Protein AF-A0A2P6W591-F1 (afdb_monomer_lite)

Structure (mmCIF, N/CA/C/O backbone):
data_AF-A0A2P6W591-F1
#
_entry.id   AF-A0A2P6W591-F1
#
loop_
_atom_site.group_PDB
_atom_site.id
_atom_site.type_symbol
_atom_site.label_atom_id
_atom_site.label_alt_id
_atom_site.label_comp_id
_atom_site.label_asym_id
_atom_site.label_entity_id
_atom_site.label_seq_id
_atom_site.pdbx_PDB_ins_code
_atom_site.Cartn_x
_atom_site.Cartn_y
_atom_site.Cartn_z
_atom_site.occupancy
_atom_site.B_iso_or_equiv
_atom_site.auth_seq_id
_atom_site.auth_comp_id
_atom_site.auth_asym_id
_atom_site.auth_atom_id
_atom_site.pdbx_PDB_model_num
ATOM 1 N N . MET A 1 1 ? 7.166 17.019 13.099 1.00 42.69 1 MET A N 1
ATOM 2 C CA . MET A 1 1 ? 7.781 16.335 11.951 1.00 42.69 1 MET A CA 1
ATOM 3 C C . MET A 1 1 ? 7.431 14.898 12.187 1.00 42.69 1 MET A C 1
ATOM 5 O O . MET A 1 1 ? 8.157 14.240 12.920 1.00 42.69 1 MET A O 1
ATOM 9 N N . GLU A 1 2 ? 6.239 14.520 11.740 1.00 51.19 2 GLU A N 1
ATOM 10 C CA . GLU A 1 2 ? 5.820 13.131 11.827 1.00 51.19 2 GLU A CA 1
ATOM 11 C C . GLU A 1 2 ? 6.717 12.331 10.888 1.00 51.19 2 GLU A C 1
ATOM 13 O O . GLU A 1 2 ? 7.069 12.785 9.794 1.00 51.19 2 GLU A O 1
ATOM 18 N N . THR A 1 3 ? 7.225 11.210 11.374 1.00 71.38 3 THR A N 1
ATOM 19 C CA . THR A 1 3 ? 7.934 10.266 10.519 1.00 71.38 3 THR A CA 1
ATOM 20 C C . THR A 1 3 ? 6.896 9.518 9.694 1.00 71.38 3 THR A C 1
ATOM 22 O O . THR A 1 3 ? 5.808 9.247 10.183 1.00 71.38 3 THR A O 1
ATOM 25 N N . TYR A 1 4 ? 7.214 9.132 8.459 1.00 75.94 4 TYR A N 1
ATOM 26 C CA . TYR A 1 4 ? 6.281 8.356 7.627 1.00 75.94 4 TYR A CA 1
ATOM 27 C C . TYR A 1 4 ? 5.785 7.080 8.332 1.00 75.94 4 TYR A C 1
ATOM 29 O O . TYR A 1 4 ? 4.656 6.654 8.134 1.00 75.94 4 TYR A O 1
ATOM 37 N N . GLY A 1 5 ? 6.602 6.503 9.223 1.00 80.94 5 GLY A N 1
ATOM 38 C CA . GLY A 1 5 ? 6.193 5.384 10.072 1.00 80.94 5 GLY A CA 1
ATOM 39 C C . GLY A 1 5 ? 5.043 5.711 11.034 1.00 80.94 5 GLY A C 1
ATOM 40 O O . GLY A 1 5 ? 4.213 4.843 11.275 1.00 80.94 5 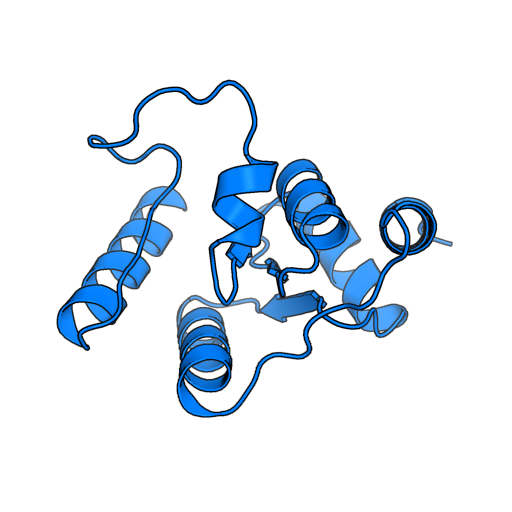GLY A O 1
ATOM 41 N N . GLU A 1 6 ? 4.953 6.943 11.543 1.00 88.38 6 GLU A N 1
ATOM 42 C CA . GLU A 1 6 ? 3.836 7.383 12.391 1.00 88.38 6 GLU A CA 1
ATOM 43 C C . GLU A 1 6 ? 2.535 7.469 11.582 1.00 88.38 6 GLU A C 1
ATOM 45 O O . GLU A 1 6 ? 1.511 6.981 12.046 1.00 88.38 6 GLU A O 1
ATOM 50 N N . GLU A 1 7 ? 2.573 7.962 10.340 1.00 90.94 7 GLU A N 1
ATOM 51 C CA . GLU A 1 7 ? 1.387 7.985 9.468 1.00 90.94 7 GLU A CA 1
ATOM 52 C C . GLU A 1 7 ? 0.874 6.565 9.160 1.00 90.94 7 GLU A C 1
ATOM 54 O O . GLU A 1 7 ? -0.330 6.310 9.224 1.00 90.94 7 GLU A O 1
ATOM 59 N N . PHE A 1 8 ? 1.772 5.609 8.888 1.00 92.50 8 PHE A N 1
ATOM 60 C CA . PHE A 1 8 ? 1.392 4.199 8.717 1.00 92.50 8 PHE A CA 1
ATOM 61 C C . PHE A 1 8 ? 0.816 3.583 9.994 1.00 92.50 8 PHE A C 1
ATOM 63 O O . PHE A 1 8 ? -0.166 2.842 9.920 1.00 92.50 8 PHE A O 1
ATOM 70 N N . GLN A 1 9 ? 1.389 3.908 11.153 1.00 93.69 9 GLN A N 1
ATOM 71 C CA . GLN A 1 9 ? 0.886 3.440 12.441 1.00 93.69 9 GLN A CA 1
ATOM 72 C C . GLN A 1 9 ? -0.521 3.991 12.719 1.00 93.69 9 GLN A C 1
ATOM 74 O O . GLN A 1 9 ? -1.410 3.238 13.110 1.00 93.69 9 GLN A O 1
ATOM 79 N N . GLU A 1 10 ? -0.770 5.270 12.442 1.00 94.44 10 GLU A N 1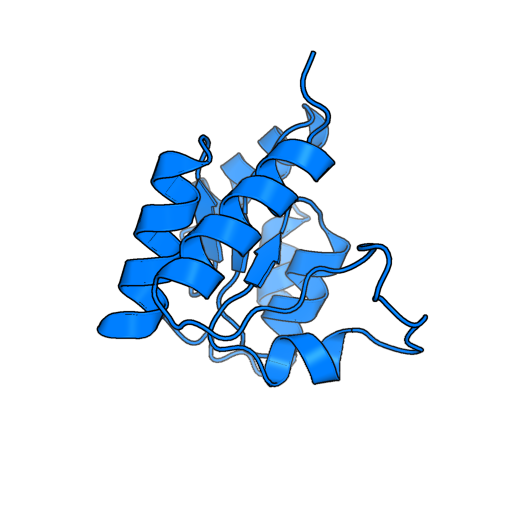
ATOM 80 C CA . GLU A 1 10 ? -2.105 5.856 12.578 1.00 94.44 10 GLU A CA 1
ATOM 81 C C . GLU A 1 10 ? -3.125 5.227 11.625 1.00 94.44 10 GLU A C 1
ATOM 83 O O . GLU A 1 10 ? -4.279 5.008 12.004 1.00 94.44 10 GLU A O 1
ATOM 88 N N . MET A 1 11 ? -2.729 4.937 10.380 1.00 95.25 11 MET A N 1
ATOM 89 C CA . MET A 1 11 ? -3.593 4.232 9.432 1.00 95.25 11 MET A CA 1
ATOM 90 C C . MET A 1 11 ? -3.929 2.823 9.929 1.00 95.25 11 MET A C 1
ATOM 92 O O . MET A 1 11 ? -5.102 2.448 9.915 1.00 95.25 11 MET A O 1
ATOM 96 N N . ARG A 1 12 ? -2.931 2.072 10.420 1.00 95.56 12 ARG A N 1
ATOM 97 C CA . ARG A 1 12 ? -3.117 0.752 11.045 1.00 95.56 12 ARG A CA 1
ATOM 98 C C . ARG A 1 12 ? -4.143 0.829 12.174 1.00 95.56 12 ARG A C 1
ATOM 100 O O . ARG A 1 12 ? -5.136 0.112 12.139 1.00 95.56 12 ARG A O 1
ATOM 107 N N . GLU A 1 13 ? -3.947 1.732 13.130 1.00 96.06 13 GLU A N 1
ATOM 108 C CA . GLU A 1 13 ? -4.832 1.872 14.292 1.00 96.06 13 GLU A CA 1
ATOM 109 C C . GLU A 1 13 ? -6.276 2.212 13.901 1.00 96.06 13 GLU A C 1
ATOM 111 O O . GLU A 1 13 ? -7.219 1.651 14.465 1.00 96.06 13 GLU A O 1
ATOM 116 N N . LYS A 1 14 ? -6.471 3.095 12.912 1.00 97.06 14 LYS A N 1
ATOM 117 C CA . LYS A 1 14 ? -7.806 3.436 12.389 1.00 97.06 14 LYS A CA 1
ATOM 118 C C . LYS A 1 14 ? -8.488 2.219 11.759 1.00 97.06 14 LYS A C 1
ATOM 120 O O . LYS A 1 14 ? -9.644 1.943 12.072 1.00 97.06 14 LYS A O 1
ATOM 125 N N . LEU A 1 15 ? -7.775 1.471 10.918 1.00 96.81 15 LEU A N 1
ATOM 126 C CA . LEU A 1 15 ? -8.309 0.284 10.244 1.00 96.81 15 LEU A CA 1
ATOM 127 C C . LEU A 1 15 ? -8.624 -0.851 11.231 1.00 96.81 15 LEU A C 1
ATOM 129 O O . LEU A 1 15 ? -9.686 -1.466 11.142 1.00 96.81 15 LEU A O 1
ATOM 133 N N . GLU A 1 16 ? -7.751 -1.102 12.209 1.00 96.75 16 GLU A N 1
ATOM 134 C CA . GLU A 1 16 ? -7.991 -2.097 13.264 1.00 96.75 16 GLU A CA 1
ATOM 135 C C . GLU A 1 16 ? -9.198 -1.710 14.136 1.00 96.75 16 GLU A C 1
ATOM 137 O O . GLU A 1 16 ? -10.022 -2.565 14.471 1.00 96.75 16 GLU A O 1
ATOM 142 N N . ALA A 1 17 ? -9.364 -0.420 14.455 1.00 97.62 17 ALA A N 1
ATOM 143 C CA . ALA A 1 17 ? -10.532 0.084 15.182 1.00 97.62 17 ALA A CA 1
ATOM 144 C C . ALA A 1 17 ? -11.848 -0.079 14.396 1.00 97.62 17 ALA A C 1
ATOM 146 O O . ALA A 1 17 ? -12.913 -0.223 15.000 1.00 97.62 17 ALA A O 1
ATOM 147 N N . GLU A 1 18 ? -11.778 -0.094 13.063 1.00 96.56 18 GLU A N 1
ATOM 148 C CA . GLU A 1 18 ? -12.895 -0.388 12.156 1.00 96.56 18 GLU A CA 1
ATOM 149 C C . GLU A 1 18 ? -13.164 -1.900 12.002 1.00 96.56 18 GLU A C 1
ATOM 151 O O . GLU A 1 18 ? -14.188 -2.294 11.443 1.00 96.56 18 GLU A O 1
ATOM 156 N N . GLY A 1 19 ? -12.302 -2.759 12.560 1.00 97.06 19 GLY A N 1
ATOM 157 C CA . GLY A 1 19 ? -12.439 -4.217 12.538 1.00 97.06 19 GLY A CA 1
ATOM 158 C C . GLY A 1 19 ? -11.720 -4.909 11.379 1.00 97.06 19 GLY A C 1
ATOM 159 O O . GLY A 1 19 ? -11.949 -6.100 11.148 1.00 97.06 19 GLY A O 1
ATOM 160 N N . TYR A 1 20 ? -10.856 -4.196 10.655 1.00 95.81 20 TYR A N 1
ATOM 161 C CA . TYR A 1 20 ? -10.017 -4.773 9.610 1.00 95.81 20 TYR A CA 1
ATOM 162 C C . TYR A 1 20 ? -8.777 -5.464 10.194 1.00 95.81 20 TYR A C 1
ATOM 164 O O . TYR A 1 20 ? -8.254 -5.078 11.236 1.00 95.81 20 TYR A O 1
ATOM 172 N N . SER A 1 21 ? -8.305 -6.509 9.510 1.00 94.62 21 SER A N 1
ATOM 173 C CA . SER A 1 21 ? -7.042 -7.177 9.835 1.00 94.62 21 SER A CA 1
ATOM 174 C C . SER A 1 21 ? -5.911 -6.496 9.077 1.00 94.62 21 SER A C 1
ATOM 176 O O . SER A 1 21 ? -5.963 -6.423 7.849 1.00 94.62 21 SER A O 1
ATOM 178 N N . THR A 1 22 ? -4.879 -6.049 9.787 1.00 95.12 22 THR A N 1
ATOM 179 C CA . THR A 1 22 ? -3.723 -5.362 9.200 1.00 95.12 22 THR A CA 1
ATOM 180 C C . THR A 1 22 ? -2.415 -6.000 9.649 1.00 95.12 22 THR A C 1
ATOM 182 O O . THR A 1 22 ? -2.285 -6.423 10.794 1.00 95.12 22 THR A O 1
ATOM 185 N N . GLU A 1 23 ? -1.428 -6.024 8.756 1.00 93.94 23 GLU A N 1
ATOM 186 C CA . GLU A 1 23 ? -0.031 -6.331 9.072 1.00 93.94 23 GLU A CA 1
ATOM 187 C C . GLU A 1 23 ? 0.828 -5.146 8.614 1.00 93.94 23 GLU A C 1
ATOM 189 O O . GLU A 1 23 ? 0.730 -4.719 7.463 1.00 93.94 23 GLU A O 1
ATOM 194 N N . MET A 1 24 ? 1.662 -4.602 9.506 1.00 92.94 24 MET A N 1
ATOM 195 C CA . MET A 1 24 ? 2.555 -3.482 9.199 1.00 92.94 24 MET A CA 1
ATOM 196 C C . MET A 1 24 ? 4.009 -3.949 9.201 1.00 92.94 24 MET A C 1
ATOM 198 O O . MET A 1 24 ? 4.560 -4.333 10.232 1.00 92.94 24 MET A O 1
ATOM 202 N N . VAL A 1 25 ? 4.645 -3.881 8.033 1.00 90.38 25 VAL A N 1
ATOM 203 C CA . VAL A 1 25 ? 6.054 -4.251 7.872 1.00 90.38 25 VAL A CA 1
ATOM 204 C C . VAL A 1 25 ? 6.937 -3.291 8.664 1.00 90.38 25 VAL A C 1
ATOM 206 O O . VAL A 1 25 ? 6.860 -2.077 8.487 1.00 90.38 25 VAL A O 1
ATOM 209 N N . GLY A 1 26 ? 7.811 -3.840 9.507 1.00 87.44 26 GLY A N 1
ATOM 210 C CA . GLY A 1 26 ? 8.741 -3.053 10.318 1.00 87.44 26 GLY A CA 1
ATOM 211 C C . GLY A 1 26 ? 8.133 -2.423 11.574 1.00 87.44 26 GLY A C 1
ATOM 212 O O . GLY A 1 26 ? 8.813 -1.621 12.211 1.00 87.44 26 GLY A O 1
ATOM 213 N N . ALA A 1 27 ? 6.897 -2.779 11.940 1.00 90.12 27 ALA A N 1
ATOM 214 C CA . ALA A 1 27 ? 6.361 -2.493 13.269 1.00 90.12 27 ALA A CA 1
ATOM 215 C C . ALA A 1 27 ? 7.107 -3.289 14.360 1.00 90.12 27 ALA A C 1
ATOM 217 O O . ALA A 1 27 ? 7.818 -4.250 14.066 1.00 90.12 27 ALA A O 1
ATOM 218 N N . ASP A 1 28 ? 6.935 -2.909 15.629 1.00 88.56 28 ASP A N 1
ATOM 219 C CA . ASP A 1 28 ? 7.618 -3.556 16.764 1.00 88.56 28 ASP A CA 1
ATOM 220 C C . ASP A 1 28 ? 7.291 -5.056 16.898 1.00 88.56 28 ASP A C 1
ATOM 222 O O . ASP A 1 28 ? 8.087 -5.824 17.440 1.00 88.56 28 ASP A O 1
ATOM 226 N N . ASP A 1 29 ? 6.121 -5.473 16.408 1.00 89.00 29 ASP A N 1
ATOM 227 C CA . ASP A 1 29 ? 5.648 -6.856 16.371 1.00 89.00 29 ASP A CA 1
ATOM 228 C C . ASP A 1 29 ? 6.037 -7.615 15.088 1.00 89.00 29 ASP A C 1
ATOM 230 O O . ASP A 1 29 ? 5.681 -8.784 14.936 1.00 89.00 29 ASP A O 1
ATOM 234 N N . TRP A 1 30 ? 6.780 -6.987 14.170 1.00 91.75 30 TRP A N 1
ATOM 235 C CA . TRP A 1 30 ? 7.190 -7.597 12.908 1.00 91.75 30 TRP A CA 1
ATOM 236 C C . TRP A 1 30 ? 8.401 -8.526 13.071 1.00 91.75 30 TRP A C 1
ATOM 238 O O . TRP A 1 30 ? 9.489 -8.108 13.476 1.00 91.75 30 TRP A O 1
ATOM 248 N N . GLU A 1 31 ? 8.251 -9.787 12.666 1.00 91.69 31 GLU A N 1
ATOM 249 C CA . GLU A 1 31 ? 9.366 -10.731 12.555 1.00 91.69 31 GLU A CA 1
ATOM 250 C C . GLU A 1 31 ? 10.009 -10.667 11.162 1.00 91.69 31 GLU A C 1
ATOM 252 O O . GLU A 1 31 ? 9.350 -10.451 10.148 1.00 91.69 31 GLU A O 1
ATOM 257 N N . THR A 1 32 ? 11.331 -10.842 11.083 1.00 90.12 32 THR A N 1
ATOM 258 C CA . THR A 1 32 ? 12.040 -10.811 9.796 1.00 90.12 32 THR A CA 1
ATOM 259 C C . THR A 1 32 ? 11.615 -11.968 8.899 1.00 90.12 32 THR A C 1
ATOM 261 O O . THR A 1 32 ? 11.781 -13.128 9.273 1.00 90.12 32 THR A O 1
ATOM 264 N N . GLU A 1 33 ? 11.185 -11.646 7.682 1.00 88.62 33 GLU A N 1
ATOM 265 C CA . GLU A 1 33 ? 10.726 -12.618 6.692 1.00 88.62 33 GLU A CA 1
ATOM 266 C C . GLU A 1 33 ? 11.773 -12.848 5.598 1.00 88.62 33 GLU A C 1
ATOM 268 O O . GLU A 1 33 ? 12.492 -11.935 5.186 1.00 88.62 33 GLU A O 1
ATOM 273 N N . ALA A 1 34 ? 11.842 -14.078 5.087 1.00 87.81 34 ALA A N 1
ATOM 274 C CA . ALA A 1 34 ? 12.736 -14.411 3.975 1.00 87.81 34 ALA A CA 1
ATOM 275 C C . ALA A 1 34 ? 12.240 -13.854 2.628 1.00 87.81 34 ALA A C 1
ATOM 277 O O . ALA A 1 34 ? 13.037 -13.650 1.714 1.00 87.81 34 ALA A O 1
ATOM 278 N N . CYS A 1 35 ? 10.927 -13.655 2.491 1.00 86.19 35 CYS A N 1
ATOM 279 C CA . CYS A 1 35 ? 10.281 -13.181 1.274 1.00 86.19 35 CYS A CA 1
ATOM 280 C C . CYS A 1 35 ? 8.931 -12.543 1.617 1.00 86.19 35 CYS A C 1
ATOM 282 O O . CYS A 1 35 ? 8.167 -13.108 2.399 1.00 86.19 35 CYS A O 1
ATOM 284 N N . MET A 1 36 ? 8.634 -11.392 1.011 1.00 89.62 36 MET A N 1
ATOM 285 C CA . MET A 1 36 ? 7.382 -10.666 1.235 1.00 89.62 36 MET A CA 1
ATOM 286 C C . MET A 1 36 ? 6.239 -11.151 0.347 1.00 89.62 36 MET A C 1
ATOM 288 O O . MET A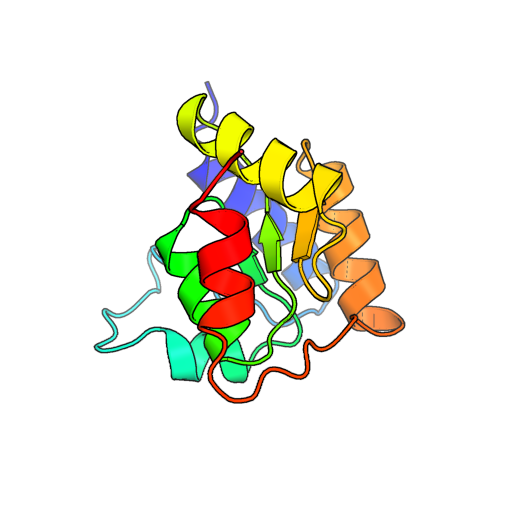 1 36 ? 5.085 -11.019 0.740 1.00 89.62 36 MET A O 1
ATOM 292 N N . THR A 1 37 ? 6.533 -11.762 -0.802 1.00 87.56 37 THR A N 1
ATOM 293 C CA . THR A 1 37 ? 5.517 -12.180 -1.777 1.00 87.56 37 THR A CA 1
ATOM 294 C C . THR A 1 37 ? 4.402 -13.061 -1.180 1.00 87.56 37 THR A C 1
ATOM 296 O O . THR A 1 37 ? 3.236 -12.826 -1.492 1.00 87.56 37 THR A O 1
ATOM 299 N N . PRO A 1 38 ? 4.669 -14.041 -0.284 1.00 88.94 38 PRO A N 1
ATOM 300 C CA . PRO A 1 38 ? 3.597 -14.807 0.359 1.00 88.94 38 PRO A CA 1
ATOM 301 C C . PRO A 1 38 ? 2.686 -13.959 1.255 1.00 88.94 38 PRO A C 1
ATOM 303 O O . PRO A 1 38 ? 1.495 -14.242 1.353 1.00 88.94 38 PRO A O 1
ATOM 306 N N . LYS A 1 39 ? 3.239 -12.929 1.907 1.00 89.12 39 LYS A N 1
ATOM 307 C CA . LYS A 1 39 ? 2.485 -12.000 2.757 1.00 89.12 39 LYS A CA 1
ATOM 308 C C . LYS A 1 39 ? 1.638 -11.058 1.908 1.00 89.12 39 LYS A C 1
ATOM 310 O O . LYS A 1 39 ? 0.457 -10.901 2.195 1.00 89.12 39 LYS A O 1
ATOM 315 N N . THR A 1 40 ? 2.207 -10.489 0.841 1.00 88.75 40 THR A N 1
ATOM 316 C CA . THR A 1 40 ? 1.463 -9.620 -0.084 1.00 88.75 40 THR A CA 1
ATOM 317 C C . THR A 1 40 ? 0.327 -10.386 -0.757 1.00 88.75 40 THR A C 1
ATOM 319 O O . THR A 1 40 ? -0.809 -9.941 -0.677 1.00 88.75 40 THR A O 1
ATOM 322 N N . SER A 1 41 ? 0.587 -11.595 -1.269 1.00 88.00 41 SER A N 1
ATOM 323 C CA . SER A 1 41 ? -0.427 -12.440 -1.933 1.00 88.00 41 SER A CA 1
ATOM 324 C C . SER A 1 41 ? -1.591 -12.858 -1.021 1.00 88.00 41 SER A C 1
ATOM 326 O O . SER A 1 41 ? -2.651 -13.244 -1.506 1.00 88.00 41 SER A O 1
ATOM 328 N N . ALA A 1 42 ? -1.399 -12.846 0.303 1.00 89.94 42 ALA A N 1
ATOM 329 C CA . ALA A 1 42 ? -2.449 -13.160 1.271 1.00 89.94 42 ALA A CA 1
ATOM 330 C C . ALA A 1 42 ? -3.324 -11.943 1.627 1.00 89.94 42 ALA A C 1
ATOM 332 O O . ALA A 1 42 ? -4.398 -12.110 2.211 1.00 89.94 42 ALA A O 1
ATOM 333 N N . ALA A 1 43 ? -2.872 -10.730 1.301 1.00 91.38 43 ALA A N 1
ATOM 334 C CA . ALA A 1 43 ? -3.597 -9.496 1.553 1.00 91.38 43 ALA A CA 1
ATOM 335 C C . ALA A 1 43 ? -4.574 -9.184 0.410 1.00 91.38 43 ALA A C 1
ATOM 337 O O . ALA A 1 43 ? -4.326 -9.504 -0.749 1.00 91.38 43 ALA A O 1
ATOM 338 N N . LYS A 1 44 ? -5.680 -8.502 0.732 1.00 91.25 44 LYS A N 1
ATOM 339 C CA . LYS A 1 44 ? -6.592 -7.954 -0.289 1.00 91.25 44 LYS A CA 1
ATOM 340 C C . LYS A 1 44 ? -5.966 -6.781 -1.053 1.00 91.25 44 LYS A C 1
ATOM 342 O O . LYS A 1 44 ? -6.172 -6.642 -2.252 1.00 91.25 44 LYS A O 1
ATOM 347 N N . CYS A 1 45 ? -5.213 -5.946 -0.346 1.00 94.00 45 CYS A N 1
ATOM 348 C CA . CYS A 1 45 ? -4.445 -4.838 -0.898 1.00 94.00 45 CYS A CA 1
ATOM 349 C C . CYS A 1 45 ? -3.224 -4.559 -0.029 1.00 94.00 45 CYS A C 1
ATOM 351 O O . CYS A 1 45 ? -3.187 -4.914 1.153 1.00 94.00 45 CYS A O 1
ATOM 353 N N . THR A 1 46 ? -2.249 -3.873 -0.608 1.00 94.94 46 THR A N 1
ATOM 354 C CA . THR A 1 46 ? -1.057 -3.375 0.071 1.00 94.94 46 THR A CA 1
ATOM 355 C C . THR A 1 46 ? -1.001 -1.856 -0.045 1.00 94.94 46 THR A C 1
ATOM 357 O O . THR A 1 46 ? -1.430 -1.285 -1.043 1.00 94.94 46 THR A O 1
ATOM 360 N N . VAL A 1 47 ? -0.460 -1.191 0.975 1.00 94.69 47 VAL A N 1
ATOM 361 C CA . VAL A 1 47 ? -0.064 0.220 0.876 1.00 94.69 47 VAL A CA 1
ATOM 362 C C . VAL A 1 47 ? 1.451 0.250 0.862 1.00 94.69 47 VAL A C 1
ATOM 364 O O . VAL A 1 47 ? 2.090 -0.307 1.758 1.00 94.69 47 VAL A O 1
ATOM 367 N N . CYS A 1 48 ? 2.035 0.836 -0.175 1.00 91.88 48 CYS A N 1
ATOM 368 C CA . CYS A 1 48 ? 3.467 0.763 -0.405 1.00 91.88 48 CYS A CA 1
ATOM 369 C C . CYS A 1 48 ? 4.064 2.125 -0.781 1.00 91.88 48 CYS A C 1
ATOM 371 O O . CYS A 1 48 ? 3.390 2.974 -1.342 1.00 91.88 48 CYS A O 1
ATOM 373 N N . THR A 1 49 ? 5.336 2.362 -0.444 1.00 86.88 49 THR A N 1
ATOM 374 C CA . THR A 1 49 ? 6.029 3.635 -0.748 1.00 86.88 49 THR A CA 1
ATOM 375 C C . THR A 1 49 ? 7.115 3.462 -1.804 1.00 86.88 49 THR A C 1
ATOM 377 O O . THR A 1 49 ? 7.769 4.424 -2.195 1.00 86.88 49 THR A O 1
ATOM 380 N N . GLY A 1 50 ? 7.403 2.231 -2.230 1.00 79.25 50 GLY A N 1
ATOM 381 C CA . GLY A 1 50 ? 8.663 1.924 -2.887 1.00 79.25 50 GLY A CA 1
ATOM 382 C C . GLY A 1 50 ? 8.594 0.806 -3.908 1.00 79.25 50 GLY A C 1
ATOM 383 O O . GLY A 1 50 ? 7.737 -0.073 -3.887 1.00 79.25 50 GLY A O 1
ATOM 384 N N . PHE A 1 51 ? 9.596 0.839 -4.776 1.00 81.31 51 PHE A N 1
ATOM 385 C CA . PHE A 1 51 ? 9.773 -0.029 -5.930 1.00 81.31 51 PHE A CA 1
ATOM 386 C C . PHE A 1 51 ? 9.711 -1.532 -5.624 1.00 81.31 51 PHE A C 1
ATOM 388 O O . PHE A 1 51 ? 9.024 -2.276 -6.315 1.00 81.31 51 PHE A O 1
ATOM 395 N N . SER A 1 52 ? 10.404 -1.991 -4.576 1.00 83.94 52 SER A N 1
ATOM 396 C CA . SER A 1 52 ? 10.428 -3.414 -4.209 1.00 83.94 52 SER A CA 1
ATOM 397 C C . SER A 1 52 ? 9.052 -3.922 -3.782 1.00 83.94 52 SER A C 1
ATOM 399 O O . SER A 1 52 ? 8.656 -5.019 -4.151 1.00 83.94 52 SER A O 1
ATOM 401 N N . SER A 1 53 ? 8.298 -3.102 -3.054 1.00 86.94 53 SER A N 1
ATOM 402 C CA . SER A 1 53 ? 6.953 -3.450 -2.600 1.00 86.94 53 SER A CA 1
ATOM 403 C C . SER A 1 53 ? 5.941 -3.460 -3.748 1.00 86.94 53 SER A C 1
ATOM 405 O O . SER A 1 53 ? 5.025 -4.281 -3.745 1.00 86.94 53 SER A O 1
ATOM 407 N N . ILE A 1 54 ? 6.129 -2.597 -4.753 1.00 87.94 54 ILE A N 1
ATOM 408 C CA . ILE A 1 54 ? 5.359 -2.642 -6.001 1.00 87.94 54 ILE A CA 1
ATOM 409 C C . ILE A 1 54 ? 5.642 -3.955 -6.743 1.00 87.94 54 ILE A C 1
ATOM 411 O O . ILE A 1 54 ? 4.696 -4.651 -7.097 1.00 87.94 54 ILE A O 1
ATOM 415 N N . ALA A 1 55 ? 6.915 -4.339 -6.913 1.00 86.81 55 ALA A N 1
ATOM 416 C CA . ALA A 1 55 ? 7.279 -5.629 -7.513 1.00 86.81 55 ALA A CA 1
ATOM 417 C C . ALA A 1 55 ? 6.615 -6.809 -6.792 1.00 86.81 55 ALA A C 1
ATOM 419 O O . ALA A 1 55 ? 6.005 -7.654 -7.440 1.00 86.81 55 ALA A O 1
ATOM 420 N N . ASP A 1 56 ? 6.700 -6.853 -5.460 1.00 87.94 56 ASP A N 1
ATOM 421 C CA . ASP A 1 56 ? 6.098 -7.928 -4.664 1.00 87.94 56 ASP A CA 1
ATOM 422 C C . ASP A 1 56 ? 4.570 -7.980 -4.785 1.00 87.94 56 ASP A C 1
ATOM 424 O O . ASP A 1 56 ? 3.987 -9.063 -4.732 1.00 87.94 56 ASP A O 1
ATOM 428 N N . SER A 1 57 ? 3.912 -6.830 -4.947 1.00 88.62 57 SER A N 1
ATOM 429 C CA . SER A 1 57 ? 2.454 -6.757 -5.109 1.00 88.62 57 SER A CA 1
ATOM 430 C C . SER A 1 57 ? 2.034 -7.195 -6.513 1.00 88.62 57 SER A C 1
ATOM 432 O O . SER A 1 57 ? 1.128 -8.008 -6.664 1.00 88.62 57 SER A O 1
ATOM 434 N N . VAL A 1 58 ? 2.763 -6.751 -7.538 1.00 85.62 58 VAL A N 1
ATOM 435 C CA . VAL A 1 58 ? 2.549 -7.144 -8.937 1.00 85.62 58 VAL A CA 1
ATOM 436 C C . VAL A 1 58 ? 2.774 -8.649 -9.132 1.00 85.62 58 VAL A C 1
ATOM 438 O O . VAL A 1 58 ? 1.942 -9.320 -9.738 1.00 85.62 58 VAL A O 1
ATOM 441 N N . VAL A 1 59 ? 3.848 -9.213 -8.569 1.00 85.00 59 VAL A N 1
ATOM 442 C CA . VAL A 1 59 ? 4.101 -10.668 -8.594 1.00 85.00 59 VAL A CA 1
ATOM 443 C C . VAL A 1 59 ? 3.065 -11.427 -7.759 1.00 85.00 59 VAL A C 1
ATOM 445 O O . VAL A 1 59 ? 2.644 -12.515 -8.144 1.00 85.00 59 VAL A O 1
ATOM 448 N N . GLY A 1 60 ? 2.635 -10.854 -6.632 1.00 85.19 60 GLY A N 1
ATOM 449 C CA . GLY A 1 60 ? 1.608 -11.425 -5.760 1.00 85.19 60 GLY A CA 1
ATOM 450 C C . GLY A 1 60 ? 0.178 -11.326 -6.297 1.00 85.19 60 GLY A C 1
ATOM 451 O O . GLY A 1 60 ? -0.730 -11.841 -5.653 1.00 85.19 60 GLY A O 1
ATOM 452 N N . SER A 1 61 ? -0.034 -10.692 -7.459 1.00 87.12 61 SER A N 1
ATOM 453 C CA . SER A 1 61 ? -1.373 -10.375 -7.986 1.00 87.12 61 SER A CA 1
ATOM 454 C C . SER A 1 61 ? -2.238 -9.620 -6.963 1.00 87.12 61 SER A C 1
ATOM 456 O O . SER A 1 61 ? -3.439 -9.844 -6.841 1.00 87.12 61 SER A O 1
ATOM 458 N N . THR A 1 62 ? -1.609 -8.721 -6.205 1.00 90.94 62 THR A N 1
ATOM 459 C CA . THR A 1 62 ? -2.233 -7.938 -5.138 1.00 90.94 62 THR A CA 1
ATOM 460 C C . THR A 1 62 ? -2.285 -6.476 -5.540 1.00 90.94 62 THR A C 1
ATOM 462 O O . THR A 1 62 ? -1.295 -5.918 -6.012 1.00 90.94 62 THR A O 1
ATOM 465 N N . HIS A 1 63 ? -3.428 -5.838 -5.311 1.00 92.69 63 HIS A N 1
ATOM 466 C CA . HIS A 1 63 ? -3.586 -4.409 -5.546 1.00 92.69 63 HIS A CA 1
ATOM 467 C C . HIS A 1 63 ? -2.622 -3.600 -4.651 1.00 92.69 63 HIS A C 1
ATOM 469 O O . HIS A 1 63 ? -2.711 -3.744 -3.429 1.00 92.69 63 HIS A O 1
ATOM 475 N N . CYS A 1 64 ? -1.724 -2.771 -5.215 1.00 93.50 64 CYS A N 1
ATOM 476 C CA . CYS A 1 64 ? -0.930 -1.815 -4.416 1.00 93.50 64 CYS A CA 1
ATOM 477 C C . CYS A 1 64 ? -1.446 -0.381 -4.567 1.00 93.50 64 CYS A C 1
ATOM 479 O O . CYS A 1 64 ? -1.516 0.173 -5.662 1.00 93.50 64 CYS A O 1
ATOM 481 N N . ILE A 1 65 ? -1.679 0.235 -3.412 1.00 94.94 65 ILE A N 1
ATOM 482 C CA . ILE A 1 65 ? -1.897 1.660 -3.210 1.00 94.94 65 ILE A CA 1
ATOM 483 C C . ILE A 1 65 ? -0.533 2.302 -2.915 1.00 94.94 65 ILE A C 1
ATOM 485 O O . ILE A 1 65 ? 0.031 2.154 -1.827 1.00 94.94 65 ILE A O 1
ATOM 489 N N . MET A 1 66 ? 0.032 2.985 -3.903 1.00 93.38 66 MET A N 1
ATOM 490 C CA . MET A 1 66 ? 1.295 3.702 -3.800 1.00 93.38 66 MET A CA 1
ATOM 491 C C . MET A 1 66 ? 1.090 5.028 -3.062 1.00 93.38 66 MET A C 1
ATOM 493 O O . MET A 1 66 ? 0.409 5.920 -3.561 1.00 93.38 66 MET A O 1
ATOM 497 N N . TYR A 1 67 ? 1.732 5.178 -1.906 1.00 94.50 67 TYR A N 1
ATOM 498 C CA . TYR A 1 67 ? 1.735 6.399 -1.104 1.00 94.50 67 TYR A CA 1
ATOM 499 C C . TYR A 1 67 ? 3.161 6.988 -1.064 1.00 94.50 67 TYR A C 1
ATOM 501 O O . TYR A 1 67 ? 3.994 6.545 -0.268 1.00 94.50 67 TYR A O 1
ATOM 509 N N . PRO A 1 68 ? 3.521 7.912 -1.979 1.00 91.50 68 PRO A N 1
ATOM 510 C CA . PRO A 1 68 ? 4.870 8.440 -2.096 1.00 91.50 68 PRO A CA 1
ATOM 511 C C . PRO A 1 68 ? 5.142 9.542 -1.064 1.00 91.50 68 PRO A C 1
ATOM 513 O O . PRO A 1 68 ? 4.309 10.387 -0.750 1.00 91.50 68 PRO A O 1
ATOM 516 N N . HIS A 1 69 ? 6.377 9.562 -0.585 1.00 86.25 69 HIS A N 1
ATOM 517 C CA . HIS A 1 69 ? 6.875 10.464 0.448 1.00 86.25 69 HIS A CA 1
ATOM 518 C C . HIS A 1 69 ? 8.197 11.146 0.070 1.00 86.25 69 HIS A C 1
ATOM 520 O O . HIS A 1 69 ? 8.548 12.194 0.617 1.00 86.25 69 HIS A O 1
ATOM 526 N N . LEU A 1 70 ? 8.957 10.545 -0.849 1.00 84.94 70 LEU A N 1
ATOM 527 C CA . LEU A 1 70 ? 10.251 11.026 -1.320 1.00 84.94 70 LEU A CA 1
ATOM 528 C C . LEU A 1 70 ? 10.188 11.378 -2.806 1.00 84.94 70 LEU A C 1
ATOM 530 O O . LEU A 1 70 ? 9.546 10.688 -3.586 1.00 84.94 70 LEU A O 1
ATOM 534 N N . PHE A 1 71 ? 10.983 12.360 -3.232 1.00 83.88 71 PHE A N 1
ATOM 535 C CA . PHE A 1 71 ? 11.024 12.822 -4.629 1.00 83.88 71 PHE A CA 1
ATOM 536 C C . PHE A 1 71 ? 11.253 11.707 -5.670 1.00 83.88 71 PHE A C 1
ATOM 538 O O . PHE A 1 71 ? 10.744 11.769 -6.784 1.00 83.88 71 PHE A O 1
ATOM 545 N N . LEU A 1 72 ? 12.023 10.667 -5.328 1.00 81.44 72 LEU A N 1
ATOM 546 C CA . LEU A 1 72 ? 12.228 9.520 -6.226 1.00 81.44 72 LEU A CA 1
ATOM 547 C C . LEU A 1 72 ? 10.954 8.677 -6.400 1.00 81.44 72 LEU A C 1
ATOM 549 O O . LEU A 1 72 ? 10.752 8.078 -7.452 1.00 81.44 72 LEU A O 1
ATOM 553 N N . GLN A 1 73 ? 10.103 8.644 -5.378 1.00 88.38 73 GLN A N 1
ATOM 554 C CA . GLN A 1 73 ? 8.825 7.941 -5.382 1.00 88.38 73 GLN A CA 1
ATOM 555 C C . GLN A 1 73 ? 7.787 8.710 -6.211 1.00 88.38 73 GLN A C 1
ATOM 557 O O . GLN A 1 73 ? 6.989 8.074 -6.889 1.00 88.38 73 GLN A O 1
ATOM 562 N N . ASP A 1 74 ? 7.876 10.046 -6.278 1.00 86.06 74 ASP A N 1
ATOM 563 C CA . ASP A 1 74 ? 7.027 10.871 -7.157 1.00 86.06 74 ASP A CA 1
ATOM 564 C C . ASP A 1 74 ? 7.208 10.522 -8.642 1.00 86.06 74 ASP A C 1
ATOM 566 O O . ASP A 1 74 ? 6.263 10.580 -9.427 1.00 86.06 74 ASP A O 1
ATOM 570 N N . GLY A 1 75 ? 8.430 10.164 -9.054 1.00 86.06 75 GLY A N 1
ATOM 571 C CA . GLY A 1 75 ? 8.693 9.714 -10.423 1.00 86.06 75 GLY A CA 1
ATOM 572 C C . GLY A 1 75 ? 7.962 8.412 -10.754 1.00 86.06 75 GLY A C 1
ATOM 573 O O . GLY A 1 75 ? 7.381 8.290 -11.829 1.00 86.06 75 GLY A O 1
ATOM 574 N N . ILE A 1 76 ? 7.946 7.476 -9.802 1.00 86.06 76 ILE A N 1
ATOM 575 C CA . ILE A 1 76 ? 7.248 6.189 -9.917 1.00 86.06 76 ILE A CA 1
ATOM 576 C C . ILE A 1 76 ? 5.732 6.406 -9.937 1.00 86.06 76 ILE A C 1
ATOM 578 O O . ILE A 1 76 ? 5.059 5.907 -10.832 1.00 86.06 76 ILE A O 1
ATOM 582 N N . ALA A 1 77 ? 5.218 7.198 -8.995 1.00 88.75 77 ALA A N 1
ATOM 583 C CA . ALA A 1 77 ? 3.817 7.604 -8.909 1.00 88.75 77 ALA A CA 1
ATOM 584 C C . ALA A 1 77 ? 3.296 8.160 -10.245 1.00 88.75 77 ALA A C 1
ATOM 586 O O . ALA A 1 77 ? 2.321 7.660 -10.798 1.00 88.75 77 ALA A O 1
ATOM 587 N N . ARG A 1 78 ? 4.024 9.111 -10.842 1.00 86.94 78 ARG A N 1
ATOM 588 C CA . ARG A 1 78 ? 3.681 9.658 -12.165 1.00 86.94 78 ARG A CA 1
ATOM 589 C C . ARG A 1 78 ? 3.696 8.607 -13.271 1.00 86.94 78 ARG A C 1
ATOM 591 O O . ARG A 1 78 ? 2.887 8.696 -14.188 1.00 86.94 78 ARG A O 1
ATOM 598 N N . GLY A 1 79 ? 4.624 7.651 -13.218 1.00 86.00 79 GLY A N 1
ATOM 599 C CA . GLY A 1 79 ? 4.685 6.544 -14.172 1.00 86.00 79 GLY A CA 1
ATOM 600 C C . GLY A 1 79 ? 3.446 5.651 -14.097 1.00 86.00 79 GLY A C 1
ATOM 601 O O . GLY A 1 79 ? 2.865 5.334 -15.134 1.00 86.00 79 GLY A O 1
ATOM 602 N N . ILE A 1 80 ? 3.005 5.320 -12.878 1.00 86.62 80 ILE A N 1
ATOM 603 C CA . ILE A 1 80 ? 1.775 4.554 -12.625 1.00 86.62 80 ILE A CA 1
ATOM 604 C C . ILE A 1 80 ? 0.559 5.306 -13.182 1.00 86.62 80 ILE A C 1
ATOM 606 O O . ILE A 1 80 ? -0.194 4.747 -13.976 1.00 86.62 80 ILE A O 1
ATOM 610 N N . GLU A 1 81 ? 0.405 6.587 -12.834 1.00 87.81 81 GLU A N 1
ATOM 611 C CA . GLU A 1 81 ? -0.723 7.422 -13.275 1.00 87.81 81 GLU A CA 1
ATOM 612 C C . GLU A 1 81 ? -0.797 7.585 -14.799 1.00 87.81 81 GLU A C 1
ATOM 614 O O . GLU A 1 81 ? -1.878 7.567 -15.380 1.00 87.81 81 GLU A O 1
ATOM 619 N N . GLN A 1 82 ? 0.346 7.767 -15.467 1.00 87.69 82 GLN A N 1
ATOM 620 C CA . GLN A 1 82 ? 0.381 7.997 -16.915 1.00 87.69 82 GLN A CA 1
ATOM 621 C C . GLN A 1 82 ? 0.044 6.750 -17.730 1.00 87.69 82 GLN A C 1
ATOM 623 O O . GLN A 1 82 ? -0.444 6.874 -18.855 1.00 87.69 82 GLN A O 1
ATOM 628 N N . ARG A 1 83 ? 0.345 5.566 -17.192 1.00 83.00 83 ARG A N 1
ATOM 629 C CA . ARG A 1 83 ? 0.207 4.290 -17.901 1.00 83.00 83 ARG A CA 1
ATOM 630 C C . ARG A 1 83 ? -1.064 3.528 -17.539 1.00 83.00 83 ARG A C 1
ATOM 632 O O . ARG A 1 83 ? -1.354 2.548 -18.215 1.00 83.00 83 ARG A O 1
ATOM 639 N N . ASP A 1 84 ? -1.811 3.989 -16.533 1.00 81.81 84 ASP A N 1
ATOM 640 C CA . ASP A 1 84 ? -3.059 3.363 -16.073 1.00 81.81 84 ASP A CA 1
ATOM 641 C C . ASP A 1 84 ? -2.865 1.861 -15.792 1.00 81.81 84 ASP A C 1
ATOM 643 O O . ASP A 1 84 ? -3.536 0.983 -16.340 1.00 81.81 84 ASP A O 1
ATOM 647 N N . ILE A 1 85 ? -1.835 1.555 -14.996 1.00 82.25 85 ILE A N 1
ATOM 648 C CA . ILE A 1 85 ? -1.418 0.175 -14.739 1.00 82.25 85 ILE A CA 1
ATOM 649 C C . ILE A 1 85 ? -2.427 -0.484 -13.807 1.00 82.25 85 ILE A C 1
ATOM 651 O O . ILE A 1 85 ? -2.604 -0.084 -12.658 1.00 82.25 85 ILE A O 1
ATOM 655 N N . ARG A 1 86 ? -3.068 -1.545 -14.295 1.00 84.12 86 ARG A N 1
ATOM 656 C CA . ARG A 1 86 ? -4.128 -2.232 -13.560 1.00 84.12 86 ARG A CA 1
ATOM 657 C C . ARG A 1 86 ? -3.645 -2.754 -12.204 1.00 84.12 86 ARG A C 1
ATOM 659 O O . ARG A 1 86 ? -2.584 -3.362 -12.087 1.00 84.12 86 ARG A O 1
ATOM 666 N N . GLY A 1 87 ? -4.460 -2.568 -11.173 1.00 87.19 87 GLY A N 1
ATOM 667 C CA . GLY A 1 87 ? -4.124 -3.022 -9.824 1.00 87.19 87 GLY A CA 1
ATOM 668 C C . GLY A 1 87 ? -3.063 -2.171 -9.120 1.00 87.19 87 GLY A C 1
ATOM 669 O O . GLY A 1 87 ? -2.600 -2.562 -8.051 1.00 87.19 87 GLY A O 1
ATOM 670 N N . LEU A 1 88 ? -2.685 -1.024 -9.693 1.00 90.06 88 LEU A N 1
ATOM 671 C CA . LEU A 1 88 ? -1.869 -0.015 -9.033 1.00 90.06 88 LEU A CA 1
ATOM 672 C C . LEU A 1 88 ? -2.624 1.309 -8.984 1.00 90.06 88 LEU A C 1
ATOM 674 O O . LEU A 1 88 ? -3.132 1.792 -9.991 1.00 90.06 88 LEU A O 1
ATOM 678 N N . GLU A 1 89 ? -2.654 1.910 -7.805 1.00 92.12 89 GLU A N 1
ATOM 679 C CA . GLU A 1 89 ? -3.222 3.232 -7.562 1.00 92.12 89 GLU A CA 1
ATOM 680 C C . GLU A 1 89 ? -2.153 4.114 -6.918 1.00 92.12 89 GLU A C 1
ATOM 682 O O . GLU A 1 89 ? -1.279 3.609 -6.219 1.00 92.12 89 GLU A O 1
ATOM 687 N N . THR A 1 90 ? -2.193 5.426 -7.145 1.00 93.94 90 THR A N 1
ATOM 688 C CA . THR A 1 90 ? -1.357 6.385 -6.412 1.00 93.94 90 THR A CA 1
ATOM 689 C C . THR A 1 90 ? -2.239 7.333 -5.608 1.00 93.94 90 THR A C 1
ATOM 691 O O . THR A 1 90 ? -3.189 7.896 -6.143 1.00 93.94 90 THR A O 1
ATOM 694 N N . VAL A 1 91 ? -1.889 7.536 -4.339 1.00 94.94 91 VAL A N 1
ATOM 695 C CA . VAL A 1 91 ? -2.547 8.455 -3.397 1.00 94.94 91 VAL A CA 1
ATOM 696 C C . VAL A 1 91 ? -1.500 9.369 -2.766 1.00 94.94 91 VAL A C 1
ATOM 698 O O . VAL A 1 91 ? -0.354 8.958 -2.616 1.00 94.94 91 VAL A O 1
ATOM 701 N N . TYR A 1 92 ? -1.853 10.595 -2.372 1.00 92.88 92 TYR A N 1
ATOM 702 C CA . TYR A 1 92 ? -0.877 11.587 -1.885 1.00 92.88 92 TYR A CA 1
ATOM 703 C C . TYR A 1 92 ? -1.150 12.073 -0.462 1.00 92.88 92 TYR A C 1
ATOM 705 O O . TYR A 1 92 ? -0.439 12.937 0.059 1.00 92.88 92 TYR A O 1
ATOM 713 N N . SER A 1 93 ? -2.144 11.494 0.200 1.00 92.88 93 SER A N 1
ATOM 714 C CA . SER A 1 93 ? -2.458 11.753 1.598 1.00 92.88 93 SER A CA 1
ATOM 715 C C . SER A 1 93 ? -2.897 10.479 2.312 1.00 92.88 93 SER A C 1
ATOM 717 O O . SER A 1 93 ? -3.408 9.540 1.702 1.00 92.88 93 SER A O 1
ATOM 719 N N . SER A 1 94 ? -2.734 10.464 3.634 1.00 93.75 94 SER A N 1
ATOM 720 C CA . SER A 1 94 ? -3.184 9.356 4.478 1.00 93.75 94 SER A CA 1
ATOM 721 C C . SER A 1 94 ? -4.708 9.188 4.457 1.00 93.75 94 SER A C 1
ATOM 723 O O . SER A 1 94 ? -5.207 8.075 4.601 1.00 93.75 94 SER A O 1
ATOM 725 N N . GLU A 1 95 ? -5.462 10.269 4.240 1.00 94.88 95 GLU A N 1
ATOM 726 C CA . GLU A 1 95 ? -6.919 10.214 4.074 1.00 94.88 95 GLU A CA 1
ATOM 727 C C . GLU A 1 95 ? -7.316 9.515 2.769 1.00 94.88 95 GLU A C 1
ATOM 729 O O . GLU A 1 95 ? -8.144 8.605 2.811 1.00 94.88 95 GLU A O 1
ATOM 734 N N . GLU A 1 96 ? -6.687 9.870 1.643 1.00 96.06 96 GLU A N 1
ATOM 735 C CA . GLU A 1 96 ? -6.893 9.190 0.354 1.00 96.06 96 GLU A CA 1
ATOM 736 C C . GLU A 1 96 ? -6.475 7.717 0.427 1.00 96.06 96 GLU A C 1
ATOM 738 O O . GLU A 1 96 ? -7.195 6.846 -0.058 1.00 96.06 96 GLU A O 1
ATOM 743 N N . ALA A 1 97 ? -5.357 7.412 1.097 1.00 95.81 97 ALA A N 1
ATOM 744 C CA . ALA A 1 97 ? -4.926 6.035 1.316 1.00 95.81 97 ALA A CA 1
ATOM 745 C C . ALA A 1 97 ? -5.984 5.230 2.083 1.00 95.81 97 ALA A C 1
ATOM 747 O O . ALA A 1 97 ? -6.355 4.136 1.664 1.00 95.81 97 ALA A O 1
ATOM 748 N N . LEU A 1 98 ? -6.523 5.775 3.177 1.00 96.75 98 LEU A N 1
ATOM 749 C CA . LEU A 1 98 ? -7.587 5.123 3.943 1.00 96.75 98 LEU A CA 1
ATOM 750 C C . LEU A 1 98 ? -8.870 4.938 3.126 1.00 96.75 98 LEU A C 1
ATOM 752 O O . LEU A 1 98 ? -9.527 3.907 3.257 1.00 96.75 98 LEU A O 1
ATOM 756 N N . GLU A 1 99 ? -9.250 5.917 2.307 1.00 95.69 99 GLU A N 1
ATOM 757 C CA . GLU A 1 99 ? -10.409 5.802 1.418 1.00 95.69 99 GLU A CA 1
ATOM 758 C C . GLU A 1 99 ? -10.218 4.681 0.389 1.00 95.69 99 GLU A C 1
ATOM 760 O O . GLU A 1 99 ? -11.094 3.821 0.261 1.00 95.69 99 GLU A O 1
ATOM 765 N N . SER A 1 100 ? -9.058 4.629 -0.269 1.00 95.06 100 SER A N 1
ATOM 766 C CA . SER A 1 100 ? -8.731 3.581 -1.240 1.00 95.06 100 SER A CA 1
ATOM 767 C C . SER A 1 100 ? -8.707 2.187 -0.593 1.00 95.06 100 SER A C 1
ATOM 769 O O . SER A 1 100 ? -9.356 1.260 -1.089 1.00 95.06 100 SER A O 1
ATOM 771 N N . ILE A 1 101 ? -8.086 2.042 0.588 1.00 95.50 101 ILE A N 1
ATOM 772 C CA . ILE A 1 101 ? -8.085 0.782 1.353 1.00 95.50 101 ILE A CA 1
ATOM 773 C C . ILE A 1 101 ? -9.517 0.329 1.648 1.00 95.50 101 ILE A C 1
ATOM 775 O O . ILE A 1 101 ? -9.871 -0.821 1.389 1.00 95.50 101 ILE A O 1
ATOM 779 N N . ARG A 1 102 ? -10.370 1.215 2.174 1.00 95.31 102 ARG A N 1
ATOM 780 C CA . ARG A 1 102 ? -11.764 0.865 2.491 1.00 95.31 102 ARG A CA 1
ATOM 781 C C . ARG A 1 102 ? -12.529 0.452 1.242 1.00 95.31 102 ARG A C 1
ATOM 783 O O . ARG A 1 102 ? -13.188 -0.586 1.252 1.00 95.31 102 ARG A O 1
ATOM 790 N N . ASN A 1 103 ? -12.391 1.208 0.155 1.00 93.25 103 ASN A N 1
ATOM 791 C CA . ASN A 1 103 ? -13.024 0.875 -1.115 1.00 93.25 103 ASN A CA 1
ATOM 792 C C . ASN A 1 103 ? -12.612 -0.525 -1.604 1.00 93.25 103 ASN A C 1
ATOM 794 O O . ASN A 1 103 ? -13.468 -1.316 -2.008 1.00 93.25 103 ASN A O 1
ATOM 798 N N . CYS A 1 104 ? -11.327 -0.861 -1.493 1.00 92.25 104 CYS A N 1
ATOM 799 C CA . CYS A 1 104 ? -10.829 -2.193 -1.806 1.00 92.25 104 CYS A CA 1
ATOM 800 C C . CYS A 1 104 ? -11.449 -3.292 -0.929 1.00 92.25 104 CYS A C 1
ATOM 802 O O . CYS A 1 104 ? -11.854 -4.350 -1.420 1.00 92.25 104 CYS A O 1
ATOM 804 N N . LEU A 1 105 ? -11.502 -3.061 0.386 1.00 91.25 105 LEU A N 1
ATOM 805 C CA . LEU A 1 105 ? -11.954 -4.053 1.358 1.00 91.25 105 LEU A CA 1
ATOM 806 C C . LEU A 1 105 ? -13.463 -4.326 1.264 1.00 91.25 105 LEU A C 1
ATOM 808 O O . LEU A 1 105 ? -13.863 -5.485 1.443 1.00 91.25 105 LEU A O 1
ATOM 812 N N . GLU A 1 106 ? -14.263 -3.291 0.986 1.00 90.75 106 GLU A N 1
ATOM 813 C CA . GLU A 1 106 ? -15.732 -3.312 0.996 1.00 90.75 106 GLU A CA 1
ATOM 814 C C . GLU A 1 106 ? -16.361 -3.667 -0.356 1.00 90.75 106 GLU A C 1
ATOM 816 O O . GLU A 1 106 ? -17.358 -4.392 -0.387 1.00 90.75 106 GLU A O 1
ATOM 821 N N . ASN A 1 107 ? -15.799 -3.173 -1.461 1.00 84.38 107 ASN A N 1
ATOM 822 C CA . ASN A 1 107 ? -16.358 -3.379 -2.795 1.00 84.38 107 ASN A CA 1
ATOM 823 C C . ASN A 1 107 ? -15.582 -4.476 -3.529 1.00 84.38 107 ASN A C 1
ATOM 825 O O . ASN A 1 107 ? -15.970 -5.645 -3.530 1.00 84.38 107 ASN A O 1
ATOM 829 N N . SER A 1 108 ? -14.477 -4.086 -4.153 1.00 75.44 108 SER A N 1
ATOM 830 C CA . SER A 1 108 ? -13.540 -4.960 -4.847 1.00 75.44 108 SER A CA 1
ATOM 831 C C . SER A 1 108 ? -12.336 -4.129 -5.261 1.00 75.44 108 SER A C 1
ATOM 833 O O . SER A 1 108 ? -12.508 -3.047 -5.823 1.00 75.44 108 SER A O 1
ATOM 835 N N . CYS A 1 109 ? -11.141 -4.660 -5.046 1.00 78.69 109 CYS A N 1
ATOM 836 C CA . CYS A 1 109 ? -9.952 -4.165 -5.718 1.00 78.69 109 CYS A CA 1
ATOM 837 C C . CYS A 1 10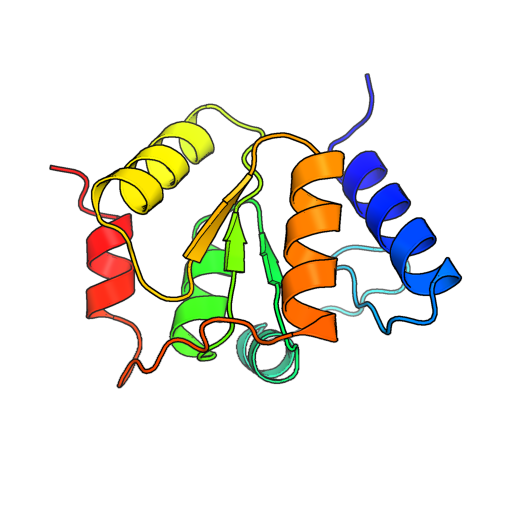9 ? -9.898 -4.662 -7.163 1.00 78.69 109 CYS A C 1
ATOM 839 O O . CYS A 1 109 ? -10.376 -5.758 -7.468 1.00 78.69 109 CYS A O 1
ATOM 841 N N . ASP A 1 110 ? -9.243 -3.896 -8.034 1.00 72.19 110 ASP A N 1
ATOM 842 C CA . ASP A 1 110 ? -8.708 -4.463 -9.266 1.00 72.19 110 ASP A CA 1
ATOM 843 C C . ASP A 1 110 ? -7.582 -5.422 -8.886 1.00 72.19 110 ASP A C 1
ATOM 845 O O . ASP A 1 110 ? -6.463 -4.986 -8.620 1.00 72.19 110 ASP A O 1
ATOM 849 N N . GLU A 1 111 ? -7.902 -6.714 -8.811 1.00 68.50 111 GLU A N 1
ATOM 850 C CA . GLU A 1 111 ? -6.908 -7.778 -8.713 1.00 68.50 111 GLU A CA 1
ATOM 851 C C . GLU A 1 111 ? -6.150 -7.833 -10.046 1.00 68.50 111 GLU A C 1
ATOM 853 O O . GLU A 1 111 ? -6.752 -8.105 -11.096 1.00 68.50 111 GLU A O 1
ATOM 858 N N . PRO A 1 112 ? -4.848 -7.510 -10.051 1.00 70.94 112 PRO A N 1
ATOM 859 C CA . PRO A 1 112 ? -4.083 -7.569 -11.275 1.00 70.94 112 PRO A CA 1
ATOM 860 C C . PRO A 1 112 ? -3.891 -9.021 -11.724 1.00 70.94 112 PRO A C 1
ATOM 862 O O . PRO A 1 112 ? -3.334 -9.835 -10.995 1.00 70.94 112 PRO A O 1
ATOM 865 N N . GLU A 1 113 ? -4.288 -9.337 -12.956 1.00 72.19 113 GLU A N 1
ATOM 866 C CA . GLU A 1 113 ? -3.970 -10.619 -13.589 1.00 72.19 113 GLU A CA 1
ATOM 867 C C . GLU A 1 113 ? -2.688 -10.477 -14.417 1.00 72.19 113 GLU A C 1
ATOM 869 O O . GLU A 1 113 ? -2.720 -10.071 -15.581 1.00 72.19 113 GLU A O 1
ATOM 874 N N . TYR A 1 114 ? -1.550 -10.818 -13.813 1.00 72.56 114 TYR A N 1
ATOM 875 C CA . TYR A 1 114 ? -0.256 -10.873 -14.493 1.00 72.56 114 TYR A CA 1
ATOM 876 C C . TYR A 1 114 ? 0.270 -12.312 -14.537 1.00 72.56 114 TYR A C 1
ATOM 878 O O . TYR A 1 114 ? 0.135 -13.047 -13.565 1.00 72.56 114 TYR A O 1
ATOM 886 N N . GLU A 1 115 ? 0.910 -12.731 -15.639 1.00 72.38 115 GLU A N 1
ATOM 887 C CA . GLU A 1 115 ? 1.496 -14.083 -15.725 1.00 72.38 115 GLU A CA 1
ATOM 888 C C . GLU A 1 115 ? 2.644 -14.256 -14.716 1.00 72.38 115 GLU A C 1
ATOM 890 O O . GLU A 1 115 ? 2.631 -15.166 -13.891 1.00 72.38 115 GLU A O 1
ATOM 895 N N . ASN A 1 116 ? 3.637 -13.365 -14.766 1.00 71.56 116 ASN A N 1
ATOM 896 C CA . ASN A 1 116 ? 4.745 -13.310 -13.806 1.00 71.56 116 ASN A CA 1
ATOM 897 C C . ASN A 1 116 ? 5.025 -11.889 -13.288 1.00 71.56 116 ASN A C 1
ATOM 899 O O . ASN A 1 116 ? 6.037 -11.669 -12.625 1.00 71.56 116 ASN A O 1
ATOM 903 N N . GLY A 1 117 ? 4.177 -10.917 -13.642 1.00 68.31 117 GLY A N 1
ATOM 904 C CA . GLY A 1 117 ? 4.321 -9.523 -13.224 1.00 68.31 117 GLY A CA 1
ATOM 905 C C . GLY A 1 117 ? 5.460 -8.736 -13.885 1.00 68.31 117 GLY A C 1
ATOM 906 O O . GLY A 1 117 ? 5.584 -7.540 -13.640 1.00 68.31 117 GLY A O 1
ATOM 907 N N . ALA A 1 118 ? 6.296 -9.364 -14.718 1.00 73.25 118 ALA A N 1
ATOM 908 C CA . ALA A 1 118 ? 7.528 -8.746 -15.203 1.00 73.25 118 ALA A CA 1
ATOM 909 C C . ALA A 1 118 ? 7.276 -7.585 -16.173 1.00 73.25 118 ALA A C 1
ATOM 911 O O . ALA A 1 118 ? 7.899 -6.541 -16.018 1.00 73.25 118 ALA A O 1
ATOM 912 N N . GLU A 1 119 ? 6.369 -7.740 -17.143 1.00 75.75 119 GLU A N 1
ATOM 913 C CA . GLU A 1 119 ? 6.057 -6.672 -18.109 1.00 75.75 119 GLU A CA 1
ATOM 914 C C . GLU A 1 119 ? 5.430 -5.457 -17.418 1.00 75.75 119 GLU A C 1
ATOM 916 O O . GLU A 1 119 ? 5.928 -4.345 -17.564 1.00 75.75 119 GLU A O 1
ATOM 921 N N . ALA A 1 120 ? 4.430 -5.683 -16.561 1.00 70.38 120 ALA A N 1
ATOM 922 C CA . ALA A 1 120 ? 3.800 -4.619 -15.782 1.00 70.38 120 ALA A CA 1
ATOM 923 C C . ALA A 1 120 ? 4.797 -3.903 -14.865 1.00 70.38 120 ALA A C 1
ATOM 925 O O . ALA A 1 120 ? 4.734 -2.691 -14.694 1.00 70.38 120 ALA A O 1
ATOM 926 N N . PHE A 1 121 ? 5.749 -4.640 -14.289 1.00 73.75 121 PHE A N 1
ATOM 927 C CA . PHE A 1 121 ? 6.807 -4.029 -13.504 1.00 73.75 121 PHE A CA 1
ATOM 928 C C . PHE A 1 121 ? 7.756 -3.192 -14.363 1.00 73.75 121 PHE A C 1
ATOM 930 O O . PHE A 1 121 ? 8.066 -2.068 -13.984 1.00 73.75 121 PHE A O 1
ATOM 937 N N . VAL A 1 122 ? 8.194 -3.706 -15.516 1.00 77.56 122 VAL A N 1
ATOM 938 C CA . VAL A 1 122 ? 9.040 -2.976 -16.477 1.00 77.56 122 VAL A CA 1
ATOM 939 C C . VAL A 1 122 ? 8.380 -1.667 -16.898 1.00 77.56 122 VAL A C 1
ATOM 941 O O . VAL A 1 122 ? 9.051 -0.634 -16.895 1.00 77.56 122 VAL A O 1
ATOM 944 N N . ASP A 1 123 ? 7.068 -1.675 -17.131 1.00 73.69 123 ASP A N 1
ATOM 945 C CA . ASP A 1 123 ? 6.311 -0.467 -17.452 1.00 73.69 123 ASP A CA 1
ATOM 946 C C . ASP A 1 123 ? 6.398 0.611 -16.357 1.00 73.69 123 ASP A C 1
ATOM 948 O O . ASP A 1 123 ? 6.321 1.803 -16.635 1.00 73.69 123 ASP A O 1
ATOM 952 N N . ILE A 1 124 ? 6.6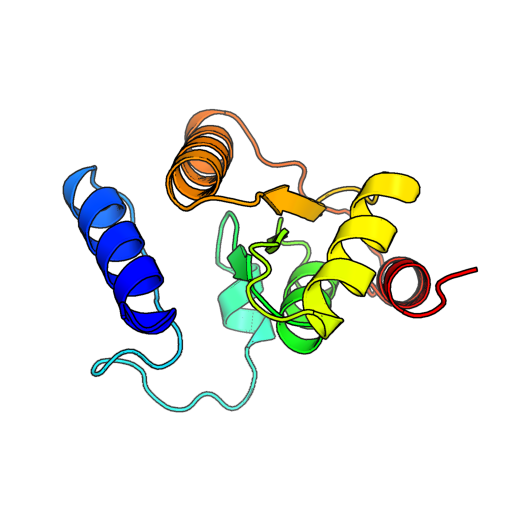14 0.229 -15.103 1.00 69.88 124 ILE A N 1
ATOM 953 C CA . ILE A 1 124 ? 6.782 1.179 -13.996 1.00 69.88 124 ILE A CA 1
ATOM 954 C C . ILE A 1 124 ? 8.206 1.744 -13.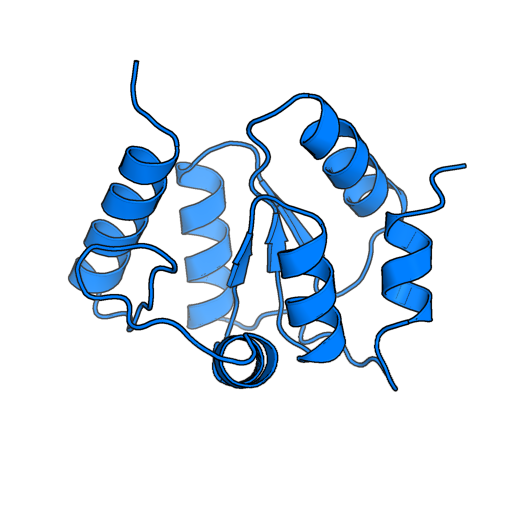975 1.00 69.88 124 ILE A C 1
ATOM 956 O O . ILE A 1 124 ? 8.415 2.903 -13.612 1.00 69.88 124 ILE A O 1
ATOM 960 N N . VAL A 1 125 ? 9.202 0.926 -14.332 1.00 66.31 125 VAL A N 1
ATOM 961 C CA . VAL A 1 125 ? 10.628 1.275 -14.221 1.00 66.31 125 VAL A CA 1
ATOM 962 C C . VAL A 1 125 ? 11.124 2.090 -15.413 1.00 66.31 125 VAL A C 1
ATOM 964 O O . VAL A 1 125 ? 11.909 3.022 -15.239 1.00 66.31 125 VAL A O 1
ATOM 967 N N . GLU A 1 126 ? 10.710 1.733 -16.629 1.00 67.31 126 GLU A N 1
ATOM 968 C CA . GLU A 1 126 ? 11.246 2.280 -17.880 1.00 67.31 126 GLU A CA 1
ATOM 969 C C . GLU A 1 126 ? 10.513 3.556 -18.311 1.00 67.31 126 GLU A C 1
ATOM 971 O O . GLU A 1 126 ? 10.045 3.660 -19.438 1.00 67.31 126 GLU A O 1
ATOM 976 N N . GLY A 1 127 ? 10.383 4.536 -17.410 1.00 55.31 127 GLY A N 1
ATOM 977 C CA . GLY A 1 127 ? 9.789 5.844 -17.707 1.00 55.31 127 GLY A CA 1
ATOM 978 C C . GLY A 1 127 ? 10.341 6.476 -18.996 1.00 55.31 127 GLY A C 1
ATOM 979 O O . GLY A 1 127 ? 11.438 7.034 -18.973 1.00 55.31 127 GLY A O 1
ATOM 980 N N . GLU A 1 128 ? 9.588 6.388 -20.098 1.00 45.69 128 GLU A N 1
ATOM 981 C CA . GLU A 1 128 ? 9.769 7.180 -21.323 1.00 45.69 128 GLU A CA 1
ATOM 982 C C . GLU A 1 128 ? 8.967 8.482 -21.254 1.00 45.69 128 GLU A C 1
ATOM 984 O O . GLU A 1 128 ? 7.772 8.421 -20.884 1.00 45.69 128 GLU A O 1
#

pLDDT: mean 86.04, std 10.35, range [42.69, 97.62]

Radius of gyration: 14.01 Å; chains: 1; bounding box: 29×31×38 Å

Foldseek 3Di:
DDDVVNLVVVLVVVCVVVVDDDDDDPPPPDDDDPDCLVVLLVDLAEEDADLVVLLSNLQSLHQYEHAHDDPVSVLLQVLCVVVVQFSYHYDHDSVVVSVVVCCCVPPNGRRDDDPRSPVSSCSSVVDD

Secondary structure (DSSP, 8-state):
---HHHHHHHHHHHHHHTT-----TTSTTPPP-S-SHHHHHHSSEEEE-SHHHHHHHHHTT-EEEE---SHHHHHHHHHHHHHT-TTEEE-SSHHHHHHHHHHHHHT-------SSSHHHHHHHHS--

Sequence (128 aa):
METYGEEFQEMREKLEAEGYSTEMVGADDWETEACMTPKTSAAKCTVCTGFSSIADSVVGSTHCIMYPHLFLQDGIARGIEQRDIRGLETVYSSEEALESIRNCLENSCDEPEYENGAEAFVDIVEGE